Protein AF-A0A453L3B0-F1 (afdb_monomer)

Secondary structure (DSSP, 8-state):
-HHHHHHHHHHHHHHHHHHHIIIIIHHHHHHHHHHHHHHHHHHHHHHHHHHHHHHHHHTT-SS-EEEEEEETTEEEEEE-

InterPro domains:
  IPR004127 Prefoldin alpha-like [PF02996] (29-80)
  IPR009053 Prefoldin [G3DSA:1.10.287.370] (7-80)

Radius of gyration: 27.95 Å; Cα contacts (8 Å, |Δi|>4): 31; chains: 1; bounding box: 51×24×76 Å

Organism: Aegilops tauschii subsp. strangulata (NCBI:txid200361)

Solvent-accessible surface area (backbone atoms only — not comparable to full-atom values): 4610 Å² total; per-residue (Å²): 113,68,70,63,52,53,53,49,55,50,50,55,50,51,51,54,51,50,52,44,42,65,73,41,54,50,55,52,48,53,51,52,50,53,55,48,52,53,51,52,52,53,51,48,55,52,52,54,51,50,53,52,50,54,51,44,62,75,65,67,64,86,66,43,84,42,75,43,73,79,53,95,89,40,68,43,83,44,79,84

Nearest PDB structures (foldseek):
  2zdi-assembly1_C-2  TM=6.005E-01  e=4.102E+00  Pyrococcus horikoshii

pLDDT: mean 88.47, std 9.83, range [63.34, 98.19]

Mean predicted aligned error: 9.52 Å

Sequence (80 aa):
MAMAVEARLRQEKVKKFEDFVDRRLKPDLVNAIAQRDNLFQQQKTFLDLKKNIENLEKNGVTSMRSMVNLGSEVYMQAEV

Structure (mmCIF, N/CA/C/O backbone):
data_AF-A0A453L3B0-F1
#
_entry.id   AF-A0A453L3B0-F1
#
loop_
_atom_site.group_PDB
_atom_site.id
_atom_site.type_symbol
_atom_site.label_atom_id
_atom_site.label_alt_id
_atom_site.label_comp_id
_atom_site.label_asym_id
_atom_site.label_entity_id
_atom_site.label_seq_id
_atom_site.pdbx_PDB_ins_code
_atom_site.Cartn_x
_atom_site.Cartn_y
_atom_site.Cartn_z
_atom_site.occupancy
_atom_site.B_iso_or_equiv
_atom_site.auth_seq_id
_atom_site.auth_comp_id
_atom_site.auth_asym_id
_atom_site.auth_atom_id
_atom_site.pdbx_PDB_model_num
ATOM 1 N N . MET A 1 1 ? 29.524 -0.387 -42.689 1.00 63.34 1 MET A N 1
ATOM 2 C CA . MET A 1 1 ? 28.495 0.625 -42.339 1.00 63.34 1 MET A CA 1
ATOM 3 C C . MET A 1 1 ? 27.197 0.015 -41.809 1.00 63.34 1 MET A C 1
ATOM 5 O O . MET A 1 1 ? 26.754 0.482 -40.772 1.00 63.34 1 MET A O 1
ATOM 9 N N . ALA A 1 2 ? 26.619 -1.030 -42.420 1.00 70.25 2 ALA A N 1
ATOM 10 C CA . ALA A 1 2 ? 25.348 -1.632 -41.969 1.00 70.25 2 ALA A CA 1
ATOM 11 C C . ALA A 1 2 ? 25.326 -2.077 -40.485 1.00 70.25 2 ALA A C 1
ATOM 13 O O . ALA A 1 2 ? 24.415 -1.705 -39.753 1.00 70.25 2 ALA A O 1
ATOM 14 N N . MET A 1 3 ? 26.375 -2.758 -40.003 1.00 70.44 3 MET A N 1
ATOM 15 C CA . MET A 1 3 ? 26.444 -3.207 -38.598 1.00 70.44 3 MET A CA 1
ATOM 16 C C . MET A 1 3 ? 26.447 -2.064 -37.565 1.00 70.44 3 MET A C 1
ATOM 18 O O . MET A 1 3 ? 25.895 -2.207 -36.478 1.00 70.44 3 MET A O 1
ATOM 22 N N . ALA A 1 4 ? 27.023 -0.903 -37.896 1.00 77.94 4 ALA A N 1
ATOM 23 C CA . ALA A 1 4 ? 27.027 0.254 -36.995 1.00 77.94 4 ALA A CA 1
ATOM 24 C C . ALA A 1 4 ? 25.633 0.901 -36.882 1.00 77.94 4 ALA A C 1
ATOM 26 O O . ALA A 1 4 ? 25.264 1.415 -35.827 1.00 77.94 4 ALA A O 1
ATOM 27 N N . VAL A 1 5 ? 24.840 0.840 -37.957 1.00 85.25 5 VAL A N 1
ATOM 28 C CA . VAL A 1 5 ? 23.461 1.347 -37.977 1.00 85.25 5 VAL A CA 1
ATOM 29 C C . VAL A 1 5 ? 22.551 0.459 -37.127 1.00 85.25 5 VAL A C 1
ATOM 31 O O . VAL A 1 5 ? 21.777 0.971 -36.321 1.00 85.25 5 VAL A O 1
ATOM 34 N N . GLU A 1 6 ? 22.685 -0.865 -37.229 1.00 86.94 6 GLU A N 1
ATOM 35 C CA . GLU A 1 6 ? 21.916 -1.806 -36.403 1.00 86.94 6 GLU A CA 1
ATOM 36 C C . GLU A 1 6 ? 22.222 -1.674 -34.907 1.00 86.94 6 GLU A C 1
ATOM 38 O O . GLU A 1 6 ? 21.303 -1.694 -34.083 1.00 86.94 6 GLU A O 1
ATOM 43 N N . ALA A 1 7 ? 23.496 -1.491 -34.546 1.00 88.31 7 ALA A N 1
ATOM 44 C CA . ALA A 1 7 ? 23.896 -1.251 -33.162 1.00 88.31 7 ALA A CA 1
ATOM 45 C C . ALA A 1 7 ? 23.248 0.026 -32.602 1.00 88.31 7 ALA A C 1
ATOM 47 O O . ALA A 1 7 ? 22.706 0.008 -31.495 1.00 88.31 7 ALA A O 1
ATOM 48 N N . ARG A 1 8 ? 23.210 1.107 -33.395 1.00 91.19 8 ARG A N 1
ATOM 49 C CA . ARG A 1 8 ? 22.563 2.365 -33.000 1.00 91.19 8 ARG A CA 1
ATOM 50 C C . ARG A 1 8 ? 21.056 2.204 -32.807 1.00 91.19 8 ARG A C 1
ATOM 52 O O . ARG A 1 8 ? 20.524 2.633 -31.789 1.00 91.19 8 ARG A O 1
ATOM 59 N N . LEU A 1 9 ? 20.376 1.524 -33.731 1.00 91.62 9 LEU A N 1
ATOM 60 C CA . LEU A 1 9 ? 18.938 1.247 -33.623 1.00 91.62 9 LEU A CA 1
ATOM 61 C C . LEU A 1 9 ? 18.606 0.396 -32.390 1.00 91.62 9 LEU A C 1
ATOM 63 O O . LEU A 1 9 ? 17.580 0.606 -31.740 1.00 91.62 9 LEU A O 1
ATOM 67 N N . ARG A 1 10 ? 19.477 -0.558 -32.040 1.00 92.94 10 ARG A N 1
ATOM 68 C CA . ARG A 1 10 ? 19.339 -1.350 -30.813 1.00 92.94 10 ARG A CA 1
ATOM 69 C C . ARG A 1 10 ? 19.498 -0.474 -29.571 1.00 92.94 10 ARG A C 1
ATOM 71 O O . ARG A 1 10 ? 18.679 -0.577 -28.664 1.00 92.94 10 ARG A O 1
ATOM 78 N N . GLN A 1 11 ? 20.491 0.411 -29.552 1.00 94.06 11 GLN A N 1
ATOM 79 C CA . GLN A 1 11 ? 20.729 1.324 -28.434 1.00 94.06 11 GLN A CA 1
ATOM 80 C C . GLN A 1 11 ? 19.581 2.328 -28.246 1.00 94.06 11 GLN A C 1
ATOM 82 O O . GLN A 1 11 ? 19.150 2.568 -27.122 1.00 94.06 11 GLN A O 1
ATOM 87 N N . GLU A 1 12 ? 19.016 2.855 -29.335 1.00 95.00 12 GLU A N 1
ATOM 88 C CA . GLU A 1 12 ? 17.832 3.724 -29.290 1.00 95.00 12 GLU A CA 1
ATOM 89 C C . GLU A 1 12 ? 16.604 2.995 -28.719 1.00 95.00 12 GLU A C 1
ATOM 91 O O . GLU A 1 12 ? 15.838 3.581 -27.952 1.00 95.00 12 GLU A O 1
ATOM 96 N N . LYS A 1 13 ? 16.417 1.709 -29.049 1.00 95.25 13 LYS A N 1
ATOM 97 C CA . LYS A 1 13 ? 15.356 0.883 -28.448 1.00 95.25 13 LYS A CA 1
ATOM 98 C C . LYS A 1 13 ? 15.584 0.666 -26.957 1.00 95.25 13 LYS A C 1
ATOM 100 O O . LYS A 1 13 ? 14.646 0.853 -26.191 1.00 95.25 13 LYS A O 1
ATOM 105 N N . VAL A 1 14 ? 16.804 0.303 -26.555 1.00 95.69 14 VAL A N 1
ATOM 106 C CA . VAL A 1 14 ? 17.162 0.121 -25.137 1.00 95.69 14 VAL A CA 1
ATOM 107 C C . VAL A 1 14 ? 16.856 1.392 -24.355 1.00 95.69 14 VAL A C 1
ATOM 109 O O . VAL A 1 14 ? 16.100 1.331 -23.393 1.00 95.69 14 VAL A O 1
ATOM 112 N N . LYS A 1 15 ? 17.300 2.551 -24.851 1.00 96.31 15 LYS A N 1
ATOM 113 C CA . LYS A 1 15 ? 17.046 3.839 -24.202 1.00 96.31 15 LYS A CA 1
ATOM 114 C C . LYS A 1 15 ? 15.553 4.135 -24.030 1.00 96.31 15 LYS A C 1
ATOM 116 O O . LYS A 1 15 ? 15.136 4.591 -22.975 1.00 96.31 15 LYS A O 1
ATOM 121 N N . LYS A 1 16 ? 14.721 3.835 -25.036 1.00 96.00 16 LYS A N 1
ATOM 122 C CA . LYS A 1 16 ? 13.259 3.997 -24.923 1.00 96.00 16 LYS A CA 1
ATOM 123 C C . LYS A 1 16 ? 12.652 3.100 -23.844 1.00 96.00 16 LYS A C 1
ATOM 125 O O . LYS A 1 16 ? 11.723 3.525 -23.162 1.00 96.00 16 LYS A O 1
ATOM 130 N N . PHE A 1 17 ? 13.142 1.868 -23.709 1.00 96.75 17 PHE A N 1
ATOM 131 C CA . PHE A 1 17 ? 12.680 0.963 -22.658 1.00 96.75 17 PHE A CA 1
ATOM 132 C C . PHE A 1 17 ? 13.147 1.417 -21.276 1.00 96.75 17 PHE A C 1
ATOM 134 O O . PHE A 1 17 ? 12.344 1.395 -20.348 1.00 96.75 17 PHE A O 1
ATOM 141 N N . GLU A 1 18 ? 14.390 1.878 -21.148 1.00 95.88 18 GLU A N 1
ATOM 142 C CA . GLU A 1 18 ? 14.913 2.462 -19.908 1.00 95.88 18 GLU A CA 1
ATOM 143 C C . GLU A 1 18 ? 14.087 3.685 -19.493 1.00 95.88 18 GLU A C 1
ATOM 145 O O . GLU A 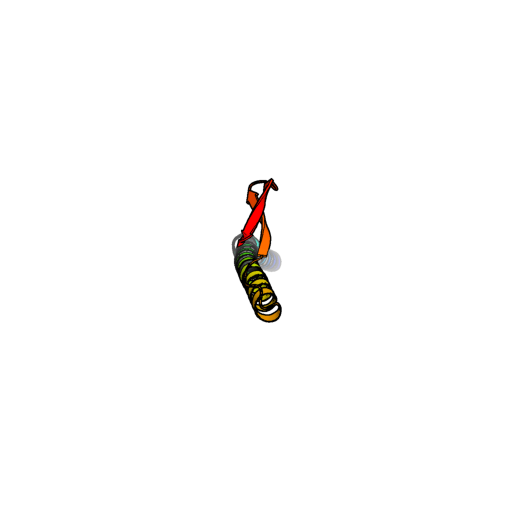1 18 ? 13.551 3.714 -18.386 1.00 95.88 18 GLU A O 1
ATOM 150 N N . ASP A 1 19 ? 13.855 4.625 -20.416 1.00 97.25 19 ASP A N 1
ATOM 151 C CA . ASP A 1 19 ? 13.025 5.808 -20.174 1.00 97.25 19 ASP A CA 1
ATOM 152 C C . ASP A 1 19 ? 11.597 5.429 -19.748 1.00 97.25 19 ASP A C 1
ATOM 154 O O . ASP A 1 19 ? 11.028 6.049 -18.849 1.00 97.25 19 ASP A O 1
ATOM 158 N N . PHE A 1 20 ? 11.000 4.405 -20.364 1.00 97.31 20 PHE A N 1
ATOM 159 C CA . PHE A 1 20 ? 9.672 3.920 -19.987 1.00 97.31 20 PHE A CA 1
ATOM 160 C C . PHE A 1 20 ? 9.652 3.304 -18.583 1.00 97.31 20 PHE A C 1
ATOM 162 O O . PHE A 1 20 ? 8.743 3.576 -17.793 1.00 97.31 20 PHE A O 1
ATOM 169 N N . VAL A 1 21 ? 10.644 2.470 -18.267 1.00 97.19 21 VAL A N 1
ATOM 170 C CA . VAL A 1 21 ? 10.755 1.827 -16.955 1.00 97.19 21 VAL A CA 1
ATOM 171 C C . VAL A 1 21 ? 10.927 2.882 -15.869 1.00 97.19 21 VAL A C 1
ATOM 173 O O . VAL A 1 21 ? 10.224 2.840 -14.858 1.00 97.19 21 VAL A O 1
ATOM 176 N N . ASP A 1 22 ? 11.809 3.851 -16.097 1.00 97.12 22 ASP A N 1
ATOM 177 C CA . ASP A 1 22 ? 12.148 4.863 -15.104 1.00 97.12 22 ASP A CA 1
ATOM 178 C C . ASP A 1 22 ? 11.056 5.913 -14.929 1.00 97.12 22 ASP A C 1
ATOM 180 O O . ASP A 1 22 ? 10.728 6.272 -13.799 1.00 97.12 22 ASP A O 1
ATOM 184 N N . ARG A 1 23 ? 10.459 6.395 -16.023 1.00 95.88 23 ARG A N 1
ATOM 185 C CA . ARG A 1 23 ? 9.485 7.498 -15.964 1.00 95.88 23 ARG A CA 1
ATOM 186 C C . ARG A 1 23 ? 8.053 7.050 -15.725 1.00 95.88 23 ARG A C 1
ATOM 188 O O . ARG A 1 23 ? 7.228 7.888 -15.376 1.00 95.88 23 ARG A O 1
ATOM 195 N N . ARG A 1 24 ? 7.739 5.772 -15.950 1.00 95.31 24 ARG A N 1
ATOM 196 C CA . ARG A 1 24 ? 6.369 5.263 -15.835 1.00 95.31 24 ARG A CA 1
ATOM 197 C C . ARG A 1 24 ? 6.277 4.064 -14.909 1.00 95.31 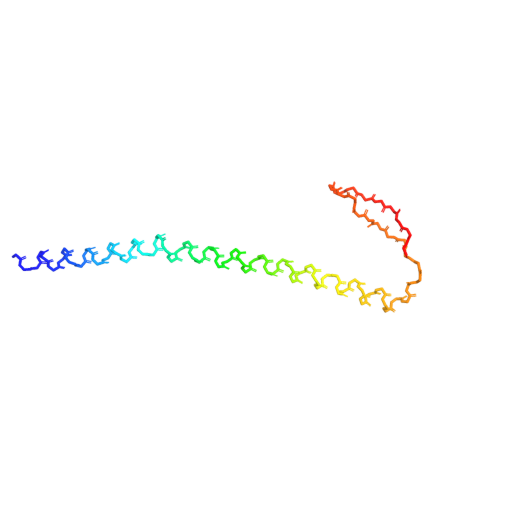24 ARG A C 1
ATOM 199 O O . ARG A 1 24 ? 5.648 4.155 -13.864 1.00 95.31 24 ARG A O 1
ATOM 206 N N . LEU A 1 25 ? 6.927 2.956 -15.262 1.00 96.94 25 LEU A N 1
ATOM 207 C CA . LEU A 1 25 ? 6.688 1.683 -14.578 1.00 96.94 25 LEU A CA 1
ATOM 208 C C . LEU A 1 25 ? 7.075 1.728 -13.092 1.00 96.94 25 LEU A C 1
ATOM 210 O O . LEU A 1 25 ? 6.316 1.262 -12.245 1.00 96.94 25 LEU A O 1
ATOM 214 N N . LYS A 1 26 ? 8.240 2.301 -12.770 1.00 97.50 26 LYS A N 1
ATOM 215 C CA . LYS A 1 26 ? 8.701 2.460 -11.384 1.00 97.50 26 LYS A CA 1
ATOM 216 C C . LYS A 1 26 ? 7.776 3.384 -10.570 1.00 97.50 26 LYS A C 1
ATOM 218 O O . LYS A 1 26 ? 7.323 2.941 -9.515 1.00 97.50 26 LYS A O 1
ATOM 223 N N . PRO A 1 27 ? 7.445 4.611 -11.026 1.00 98.00 27 PRO A N 1
ATOM 224 C CA . PRO A 1 27 ? 6.461 5.459 -10.352 1.00 98.00 27 PRO A CA 1
ATOM 225 C C . PRO A 1 27 ? 5.103 4.785 -10.145 1.00 98.00 27 PRO A C 1
ATOM 227 O O . PRO A 1 27 ? 4.555 4.847 -9.046 1.00 98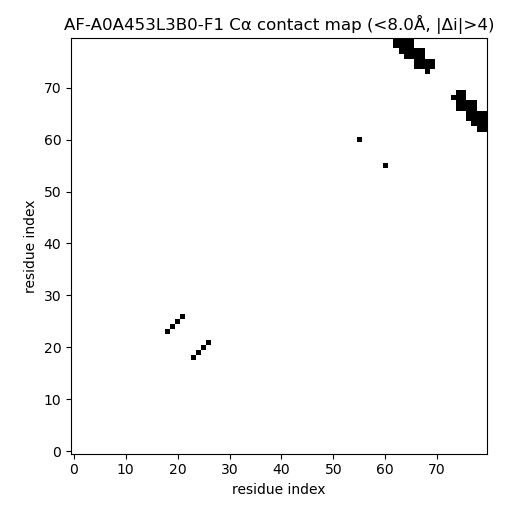.00 27 PRO A O 1
ATOM 230 N N . ASP A 1 28 ? 4.581 4.102 -11.165 1.00 98.19 28 ASP A N 1
ATOM 231 C CA . ASP A 1 28 ? 3.287 3.421 -11.090 1.00 98.19 28 ASP A CA 1
ATOM 232 C C . ASP A 1 28 ? 3.300 2.319 -10.023 1.00 98.19 28 ASP A C 1
ATOM 234 O O . ASP A 1 28 ? 2.354 2.200 -9.244 1.00 98.19 28 ASP A O 1
ATOM 238 N N . LEU A 1 29 ? 4.394 1.556 -9.924 1.00 98.00 29 LEU A N 1
ATOM 239 C CA . LEU A 1 29 ? 4.559 0.540 -8.887 1.00 98.00 29 LEU A CA 1
ATOM 240 C C . LEU A 1 29 ? 4.605 1.154 -7.482 1.00 98.00 29 LEU A C 1
ATOM 242 O O . LEU A 1 29 ? 3.940 0.650 -6.579 1.00 98.00 29 LEU A O 1
ATOM 246 N N . VAL A 1 30 ? 5.354 2.244 -7.291 1.00 98.19 30 VAL A N 1
ATOM 247 C CA . VAL A 1 30 ? 5.412 2.955 -6.002 1.00 98.19 30 VAL A CA 1
ATOM 248 C C . VAL A 1 30 ? 4.025 3.463 -5.608 1.00 98.19 30 VAL A C 1
ATOM 250 O O . VAL A 1 30 ? 3.595 3.261 -4.473 1.00 98.19 30 VAL A O 1
ATOM 253 N N . ASN A 1 31 ? 3.292 4.050 -6.553 1.00 98.12 31 ASN A N 1
ATOM 254 C CA . ASN A 1 31 ? 1.931 4.526 -6.326 1.00 98.12 31 ASN A CA 1
ATOM 255 C C . ASN A 1 31 ? 0.974 3.379 -5.976 1.00 98.12 31 ASN A C 1
ATOM 257 O O . ASN A 1 31 ? 0.184 3.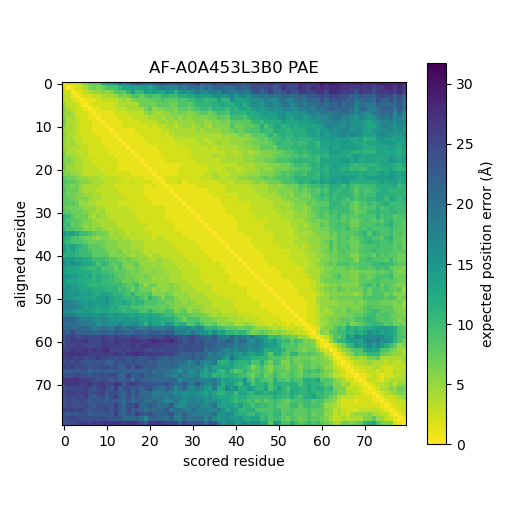503 -5.041 1.00 98.12 31 ASN A O 1
ATOM 261 N N . ALA A 1 32 ? 1.057 2.252 -6.685 1.00 98.12 32 ALA A N 1
ATOM 262 C CA . ALA A 1 32 ? 0.236 1.076 -6.408 1.00 98.12 32 ALA A CA 1
ATOM 263 C C . ALA A 1 32 ? 0.528 0.484 -5.019 1.00 98.12 32 ALA A C 1
ATOM 265 O O . ALA A 1 32 ? -0.400 0.118 -4.297 1.00 98.12 32 ALA A O 1
ATOM 266 N N . ILE A 1 33 ? 1.801 0.435 -4.616 1.00 98.00 33 ILE A N 1
ATOM 267 C CA . ILE A 1 33 ? 2.207 0.005 -3.273 1.00 98.00 33 ILE A CA 1
ATOM 268 C C . ILE A 1 33 ? 1.650 0.959 -2.214 1.00 98.00 33 ILE A C 1
ATOM 270 O O . ILE A 1 33 ? 1.038 0.496 -1.258 1.00 98.00 33 ILE A O 1
ATOM 274 N N . ALA A 1 34 ? 1.772 2.274 -2.407 1.00 98.06 34 ALA A N 1
ATOM 275 C CA . ALA A 1 34 ? 1.245 3.256 -1.462 1.00 98.06 34 ALA A CA 1
ATOM 276 C C . ALA A 1 34 ? -0.285 3.153 -1.304 1.00 98.06 34 ALA A C 1
ATOM 278 O O . ALA A 1 34 ? -0.808 3.194 -0.191 1.00 98.06 34 ALA A O 1
ATOM 279 N N . GLN A 1 35 ? -1.017 2.968 -2.408 1.00 97.88 35 GLN A N 1
ATOM 280 C CA . GLN A 1 35 ? -2.468 2.756 -2.371 1.00 97.88 35 GLN A CA 1
ATOM 281 C C . GLN A 1 35 ? -2.840 1.473 -1.627 1.00 97.88 35 GLN A C 1
ATOM 283 O O . GLN A 1 35 ? -3.760 1.475 -0.806 1.00 97.88 35 GLN A O 1
ATOM 288 N N . ARG A 1 36 ? -2.107 0.385 -1.887 1.00 98.00 36 ARG A N 1
ATOM 289 C CA . ARG A 1 36 ? -2.269 -0.872 -1.160 1.00 98.00 36 ARG A CA 1
ATOM 290 C C . ARG A 1 36 ? -2.043 -0.652 0.335 1.00 98.00 36 ARG A C 1
ATOM 292 O O . ARG A 1 36 ? -2.894 -1.037 1.127 1.00 98.00 36 ARG A O 1
ATOM 299 N N . ASP A 1 37 ? -0.945 -0.021 0.725 1.00 97.75 37 ASP A N 1
ATOM 300 C CA . ASP A 1 37 ? -0.589 0.151 2.136 1.00 97.75 37 ASP A CA 1
ATOM 301 C C . ASP A 1 37 ? -1.643 0.976 2.895 1.00 97.75 37 ASP A C 1
ATOM 303 O O . ASP A 1 37 ? -2.029 0.611 4.007 1.00 97.75 37 ASP A O 1
ATOM 307 N N . ASN A 1 38 ? -2.219 1.999 2.256 1.00 96.62 38 ASN A N 1
ATOM 308 C CA . ASN A 1 38 ? -3.349 2.752 2.810 1.00 96.62 38 ASN A CA 1
ATOM 309 C C . ASN A 1 38 ? -4.588 1.873 3.053 1.00 96.62 38 ASN A C 1
ATOM 311 O O . ASN A 1 38 ? -5.208 1.956 4.116 1.00 96.62 38 ASN A O 1
ATOM 315 N N . LEU A 1 39 ? -4.941 1.005 2.099 1.00 97.25 39 LEU A N 1
ATOM 316 C CA . LEU A 1 39 ? -6.056 0.064 2.251 1.00 97.25 39 LEU A CA 1
ATOM 317 C C . LEU A 1 39 ? -5.807 -0.933 3.386 1.00 97.25 39 LEU A C 1
ATOM 319 O O . LEU A 1 39 ? -6.701 -1.185 4.194 1.00 97.25 39 LEU A O 1
ATOM 323 N N . PHE A 1 40 ? -4.594 -1.480 3.479 1.00 96.50 40 PHE A N 1
ATOM 324 C CA . PHE A 1 40 ? -4.227 -2.399 4.558 1.00 96.50 40 PHE A CA 1
ATOM 325 C C . PHE A 1 40 ? -4.293 -1.718 5.929 1.00 96.50 40 PHE A C 1
ATOM 327 O O . PHE A 1 40 ? -4.763 -2.326 6.892 1.00 96.50 40 PHE A O 1
ATOM 334 N N . GLN A 1 41 ? -3.892 -0.449 6.022 1.00 96.31 41 GLN A N 1
ATOM 335 C CA . GLN A 1 41 ? -3.998 0.314 7.262 1.00 96.31 41 GLN A CA 1
ATOM 336 C C . GLN A 1 41 ? -5.461 0.518 7.684 1.00 96.31 41 GLN A C 1
ATOM 338 O O . GLN A 1 41 ? -5.792 0.316 8.852 1.00 96.31 41 GLN A O 1
ATOM 343 N N . GLN A 1 42 ? -6.354 0.841 6.742 1.00 95.19 42 GLN A N 1
ATOM 344 C CA . GLN A 1 42 ? -7.792 0.942 7.017 1.00 95.19 42 GLN A CA 1
ATOM 345 C C . GLN A 1 42 ? -8.384 -0.402 7.458 1.00 95.19 42 GLN A C 1
ATOM 347 O O . GLN A 1 42 ? -9.108 -0.466 8.452 1.00 95.19 42 GLN A O 1
ATOM 352 N N . GLN A 1 43 ? -8.042 -1.491 6.764 1.00 95.25 43 GLN A N 1
ATOM 353 C CA . GLN A 1 43 ? -8.482 -2.836 7.140 1.00 95.25 43 GLN A CA 1
ATOM 354 C C . GLN A 1 43 ? -8.030 -3.211 8.551 1.00 95.25 43 GLN A C 1
ATOM 356 O O . GLN A 1 43 ? -8.820 -3.773 9.308 1.00 95.25 43 GLN A O 1
ATOM 361 N N . LYS A 1 44 ? -6.793 -2.870 8.928 1.00 95.62 44 LYS A N 1
ATOM 362 C CA . LYS A 1 44 ? -6.285 -3.099 10.282 1.00 95.62 44 LYS A CA 1
ATOM 363 C C . LYS A 1 44 ? -7.137 -2.376 11.325 1.00 95.62 44 LYS A C 1
ATOM 365 O O . LYS A 1 44 ? -7.582 -3.013 12.273 1.00 95.62 44 LYS A O 1
ATOM 370 N N . THR A 1 45 ? -7.442 -1.095 11.112 1.00 94.19 45 THR A N 1
ATOM 371 C CA . THR A 1 45 ? -8.313 -0.325 12.014 1.00 94.19 45 THR A CA 1
ATOM 372 C C . THR A 1 45 ? -9.689 -0.974 12.176 1.00 94.19 45 THR A C 1
ATOM 374 O O . THR A 1 45 ? -10.171 -1.107 13.300 1.00 94.19 45 THR A O 1
ATOM 377 N N . PHE A 1 46 ? -10.311 -1.435 11.086 1.00 95.19 46 PHE A N 1
ATOM 378 C CA . PHE A 1 46 ? -11.608 -2.114 11.167 1.00 95.19 46 PHE A CA 1
ATOM 379 C C . PHE A 1 46 ? -11.532 -3.475 11.866 1.00 95.19 46 PHE A C 1
ATOM 381 O O . PHE A 1 46 ? -12.432 -3.817 12.632 1.00 95.19 46 PHE A O 1
ATOM 388 N N . LEU A 1 47 ? -10.470 -4.248 11.632 1.00 94.12 47 LEU A N 1
ATOM 389 C CA . LEU A 1 47 ? -10.255 -5.529 12.306 1.00 94.12 47 LEU A CA 1
ATOM 390 C C . LEU A 1 47 ? -10.049 -5.349 13.810 1.00 94.12 47 LEU A C 1
ATOM 392 O O . LEU A 1 47 ? -10.610 -6.114 14.593 1.00 94.12 47 LEU A O 1
ATOM 396 N N . ASP A 1 48 ? -9.275 -4.345 14.209 1.00 92.81 48 ASP A N 1
ATOM 397 C CA . ASP A 1 48 ? -9.035 -4.037 15.616 1.00 92.81 48 ASP A CA 1
ATOM 398 C C . ASP A 1 48 ? -10.333 -3.572 16.296 1.00 92.81 48 ASP A C 1
ATOM 400 O O . ASP A 1 48 ? -10.678 -4.071 17.368 1.00 92.81 48 ASP A O 1
ATOM 404 N N . LEU A 1 49 ? -11.125 -2.716 15.635 1.00 92.25 49 LEU A N 1
ATOM 405 C CA . LEU A 1 49 ? -12.446 -2.311 16.127 1.00 92.25 49 LEU A CA 1
ATOM 406 C C . LEU A 1 49 ? -13.395 -3.506 16.280 1.00 92.25 49 LEU A C 1
ATOM 408 O O . LEU A 1 49 ? -14.033 -3.652 17.321 1.00 92.25 49 LEU A O 1
ATOM 412 N N . LYS A 1 50 ? -13.464 -4.382 15.272 1.00 92.12 50 LYS A N 1
ATOM 413 C CA . LYS A 1 50 ? -14.295 -5.589 15.316 1.00 92.12 50 LYS A CA 1
ATOM 414 C C . LYS A 1 50 ? -13.926 -6.473 16.508 1.00 92.12 50 LYS A C 1
ATOM 416 O O . LYS A 1 50 ? -14.809 -6.872 17.258 1.00 92.12 50 LYS A O 1
ATOM 421 N N . LYS A 1 51 ? -12.632 -6.742 16.713 1.00 90.25 51 LYS A N 1
ATOM 422 C CA . LYS A 1 51 ? -12.153 -7.533 17.860 1.00 90.25 51 LYS A CA 1
ATOM 423 C C . LYS A 1 51 ? -12.535 -6.893 19.192 1.00 90.25 51 LYS A C 1
ATOM 425 O O . LYS A 1 51 ? -12.931 -7.602 20.110 1.00 90.25 51 LYS A O 1
ATOM 430 N N . ASN A 1 52 ? -12.427 -5.569 19.300 1.00 86.44 52 ASN A N 1
ATOM 431 C CA . ASN A 1 52 ? -12.814 -4.855 20.515 1.00 86.44 52 ASN A CA 1
ATOM 432 C C . ASN A 1 52 ? -14.310 -5.012 20.805 1.00 86.44 52 ASN A C 1
ATOM 434 O O . ASN A 1 52 ? -14.665 -5.322 21.938 1.00 86.44 52 ASN A O 1
ATOM 438 N N . ILE A 1 53 ? -15.169 -4.874 19.790 1.00 87.00 53 ILE A N 1
ATOM 439 C CA . ILE A 1 53 ? -16.617 -5.084 19.930 1.00 87.00 53 ILE A CA 1
ATOM 440 C C . ILE A 1 53 ? -16.914 -6.528 20.354 1.00 87.00 53 ILE A C 1
ATOM 442 O O . ILE A 1 53 ? -17.582 -6.738 21.361 1.00 87.00 53 ILE A O 1
ATOM 446 N N . GLU A 1 54 ? -16.352 -7.522 19.658 1.00 88.31 54 GLU A N 1
ATOM 447 C CA . GLU A 1 54 ? -16.557 -8.941 19.989 1.00 88.31 54 GLU A CA 1
ATOM 448 C C . GLU A 1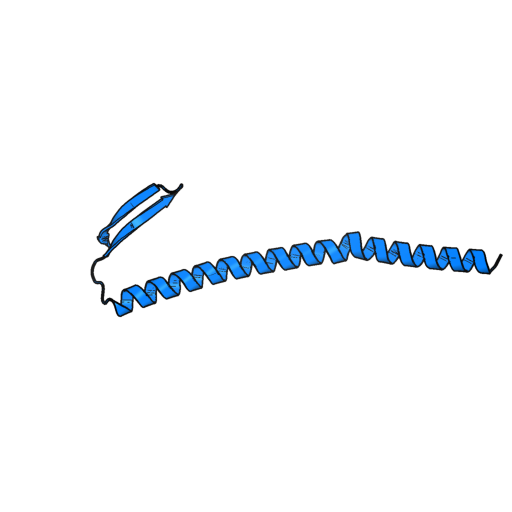 54 ? -16.112 -9.278 21.421 1.00 88.31 54 GLU A C 1
ATOM 450 O O . GLU A 1 54 ? -16.744 -10.087 22.101 1.00 88.31 54 GLU A O 1
ATOM 455 N N . ASN A 1 55 ? -15.021 -8.671 21.897 1.00 84.81 55 ASN A N 1
ATOM 456 C CA . ASN A 1 55 ? -14.547 -8.854 23.267 1.00 84.81 55 ASN A CA 1
ATOM 457 C C . ASN A 1 55 ? -15.503 -8.236 24.294 1.00 84.81 55 ASN A C 1
ATOM 459 O O . ASN A 1 55 ? -15.744 -8.842 25.337 1.00 84.81 55 ASN A O 1
ATOM 463 N N . LEU A 1 56 ? -16.050 -7.051 24.013 1.00 82.69 56 LEU A N 1
ATOM 464 C CA . LEU A 1 56 ? -17.020 -6.391 24.889 1.00 82.69 56 LEU A CA 1
ATOM 465 C C . LEU A 1 56 ? -18.322 -7.191 24.988 1.00 82.69 56 LEU A C 1
ATOM 467 O O . LEU A 1 56 ? -18.809 -7.427 26.094 1.00 82.69 56 LEU A O 1
ATOM 471 N N . GLU A 1 57 ? -18.833 -7.671 23.852 1.00 83.25 57 GLU A N 1
ATOM 472 C CA . GLU A 1 57 ? -20.045 -8.492 23.788 1.00 83.25 57 GLU A CA 1
ATOM 473 C C . GLU A 1 57 ? -19.876 -9.814 24.546 1.00 83.25 57 GLU A C 1
ATOM 475 O O . GLU A 1 57 ? -20.723 -10.165 25.368 1.00 83.25 57 GLU A O 1
ATOM 480 N N . LYS A 1 58 ? -18.760 -10.531 24.335 1.00 82.19 58 LYS A N 1
ATOM 481 C CA . LYS A 1 58 ? -18.477 -11.799 25.036 1.00 82.19 58 LYS A CA 1
ATOM 482 C C . LYS A 1 58 ? -18.389 -11.638 26.547 1.00 82.19 58 LYS A C 1
ATOM 484 O O . LYS A 1 58 ? -18.789 -12.541 27.276 1.00 82.19 58 LYS A O 1
ATOM 489 N N . ASN A 1 59 ? -17.851 -10.514 27.006 1.00 78.44 59 ASN A N 1
ATOM 490 C CA . ASN A 1 59 ? -17.658 -10.257 28.427 1.00 78.44 59 ASN A CA 1
ATOM 491 C C . ASN A 1 59 ? -18.904 -9.647 29.097 1.00 78.44 59 ASN A C 1
ATOM 493 O O . ASN A 1 59 ? -18.881 -9.437 30.308 1.00 78.44 59 ASN A O 1
ATOM 497 N N . GLY A 1 60 ? -19.983 -9.373 28.344 1.00 67.50 60 GLY A N 1
ATOM 498 C CA . GLY A 1 60 ? -21.253 -8.866 28.879 1.00 67.50 60 GLY A CA 1
ATOM 499 C C . GLY A 1 60 ? -21.113 -7.554 29.657 1.00 67.50 60 GLY A C 1
ATOM 500 O O . GLY A 1 60 ? -21.847 -7.327 30.618 1.00 67.50 60 GLY A O 1
ATOM 501 N N . VAL A 1 61 ? -20.123 -6.730 29.301 1.00 63.78 61 VAL A N 1
ATOM 502 C CA . VAL A 1 61 ? -19.693 -5.592 30.119 1.00 63.78 61 VAL A CA 1
ATOM 503 C C . VAL A 1 61 ? -20.710 -4.459 30.003 1.00 63.78 61 VAL A C 1
ATOM 505 O O . VAL A 1 61 ? -20.843 -3.852 28.946 1.00 63.78 61 VAL A O 1
ATOM 508 N N . THR A 1 62 ? -21.429 -4.173 31.091 1.00 66.12 62 THR A N 1
ATOM 509 C CA . THR A 1 62 ? -22.376 -3.046 31.185 1.00 66.12 62 THR A CA 1
ATOM 510 C C . THR A 1 62 ? -21.725 -1.747 31.656 1.00 66.12 62 THR A C 1
ATOM 512 O O . THR A 1 62 ? -22.306 -0.686 31.460 1.00 66.12 62 THR A O 1
ATOM 515 N N . SER A 1 63 ? -20.552 -1.829 32.297 1.00 64.56 63 SER A N 1
ATOM 516 C CA . SER A 1 63 ? -19.659 -0.692 32.529 1.00 64.56 63 SER A CA 1
ATOM 517 C C . SER A 1 63 ? -18.198 -1.148 32.518 1.00 64.56 63 SER A C 1
ATOM 519 O O . SER A 1 63 ? -17.828 -2.149 33.138 1.00 64.56 63 SER A O 1
ATOM 521 N N . MET A 1 64 ? -17.356 -0.437 31.774 1.00 70.12 64 MET A N 1
ATOM 522 C CA . MET A 1 64 ? -15.937 -0.720 31.619 1.00 70.12 64 MET A CA 1
ATOM 523 C C . MET A 1 64 ? -15.116 0.494 32.028 1.00 70.12 64 MET A C 1
ATOM 525 O O . MET A 1 64 ? -15.198 1.563 31.428 1.00 70.12 64 MET A O 1
ATOM 529 N N . ARG A 1 65 ? -14.226 0.296 32.997 1.00 73.19 65 ARG A N 1
ATOM 530 C CA . ARG A 1 65 ? -13.178 1.2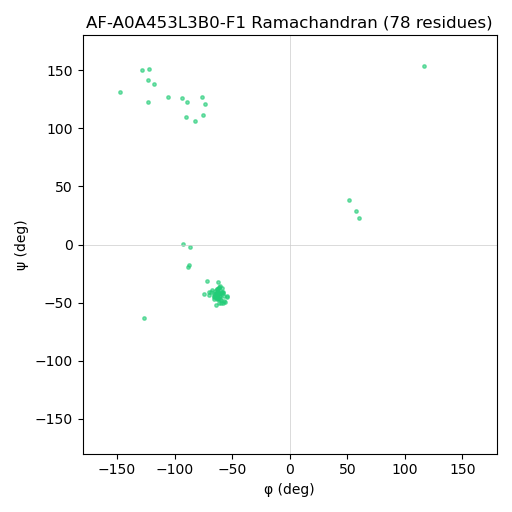62 33.313 1.00 73.19 65 ARG A CA 1
ATOM 531 C C . ARG A 1 65 ? -12.014 1.066 32.341 1.00 73.19 65 ARG A C 1
ATOM 533 O O . ARG A 1 65 ? -11.281 0.087 32.452 1.00 73.19 65 ARG A O 1
ATOM 540 N N . SER A 1 66 ? -11.857 1.981 31.392 1.00 77.31 66 SER A N 1
ATOM 541 C CA . SER A 1 66 ? -10.863 1.901 30.317 1.00 77.31 66 SER A CA 1
ATOM 542 C C . SER A 1 66 ? -9.929 3.110 30.307 1.00 77.31 66 SER A C 1
ATOM 544 O O . SER A 1 66 ? -10.306 4.206 30.720 1.00 77.31 66 SER A O 1
ATOM 546 N N . MET A 1 67 ? -8.696 2.911 29.841 1.00 79.88 67 MET A N 1
ATOM 547 C CA . MET A 1 67 ? -7.737 3.991 29.604 1.00 79.88 67 MET A CA 1
ATOM 548 C C . MET A 1 67 ? -7.898 4.480 28.165 1.00 79.88 67 MET A C 1
ATOM 550 O O . MET A 1 67 ? -7.539 3.782 27.218 1.00 79.88 67 MET A O 1
ATOM 554 N N . VAL A 1 68 ? -8.432 5.684 27.999 1.00 79.69 68 VAL A N 1
ATOM 555 C CA . VAL A 1 68 ? -8.641 6.313 26.695 1.00 79.69 68 VAL A CA 1
ATOM 556 C C . VAL A 1 68 ? -7.441 7.193 26.373 1.00 79.69 68 VAL A C 1
ATOM 558 O O . VAL A 1 68 ? -7.073 8.059 27.166 1.00 79.69 68 VAL A O 1
ATOM 561 N N . ASN A 1 69 ? -6.828 6.973 25.212 1.00 84.44 69 ASN A N 1
ATOM 562 C CA . ASN A 1 69 ? -5.773 7.841 24.698 1.00 84.44 69 ASN A CA 1
ATOM 563 C C . ASN A 1 69 ? -6.397 9.161 24.208 1.00 84.44 69 ASN A C 1
ATOM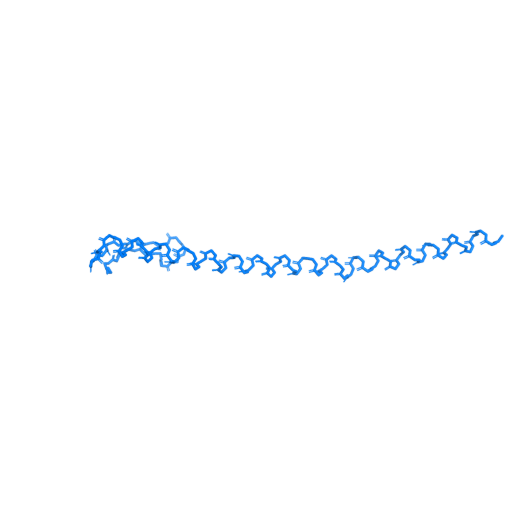 565 O O . ASN A 1 69 ? -7.263 9.151 23.335 1.00 84.44 69 ASN A O 1
ATOM 569 N N . LEU A 1 70 ? -5.965 10.284 24.779 1.00 84.56 70 LEU A N 1
ATOM 570 C CA . LEU A 1 70 ? -6.402 11.643 24.447 1.00 84.56 70 LEU A CA 1
ATOM 571 C C . LEU A 1 70 ? -5.502 12.323 23.395 1.00 84.56 70 LEU A C 1
ATOM 573 O O . LEU A 1 70 ? -5.749 13.469 23.024 1.00 84.56 70 LEU A O 1
ATOM 577 N N . GLY A 1 71 ? -4.470 11.627 22.914 1.00 79.94 71 GLY A N 1
ATOM 578 C CA . GLY A 1 71 ? -3.455 12.106 21.976 1.00 79.94 71 GLY A CA 1
ATOM 579 C C . GLY A 1 71 ? -2.052 12.116 22.590 1.00 79.94 71 GLY A C 1
ATOM 580 O O . GLY A 1 71 ? -1.897 12.239 23.801 1.00 79.94 71 GLY A O 1
ATOM 581 N N . SER A 1 72 ? -1.015 12.000 21.752 1.00 88.31 72 SER A N 1
ATOM 582 C CA . SER A 1 72 ? 0.404 12.077 22.162 1.00 88.31 72 SER A CA 1
ATOM 583 C C . SER A 1 72 ? 0.786 11.154 23.329 1.00 88.31 72 SER A C 1
ATOM 585 O O . SER A 1 72 ? 1.556 11.549 24.200 1.00 88.31 72 SER A O 1
ATOM 587 N N . GLU A 1 73 ? 0.232 9.938 23.361 1.00 85.94 73 GLU A N 1
ATOM 588 C CA . GLU A 1 73 ? 0.434 8.971 24.454 1.00 85.94 73 GLU A CA 1
ATOM 589 C C . GLU A 1 73 ? -0.035 9.469 25.838 1.00 85.94 73 GLU A C 1
ATOM 591 O O . GLU A 1 73 ? 0.407 8.971 26.873 1.00 85.94 73 GLU A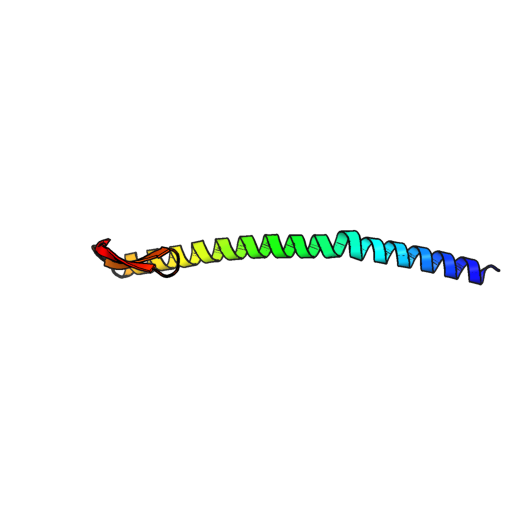 O 1
ATOM 596 N N . VAL A 1 74 ? -0.950 10.441 25.883 1.00 86.88 74 VAL A N 1
ATOM 597 C CA . VAL A 1 74 ? -1.624 10.870 27.113 1.00 86.88 74 VAL A CA 1
ATOM 598 C C . VAL A 1 74 ? -2.884 10.033 27.292 1.00 86.88 74 VAL A C 1
ATOM 600 O O . VAL A 1 74 ? -3.754 10.031 26.426 1.00 86.88 74 VAL A O 1
ATOM 603 N N . TYR A 1 75 ? -3.011 9.342 28.424 1.00 88.25 75 TYR A N 1
ATOM 604 C CA . TYR A 1 75 ? -4.136 8.446 28.697 1.00 88.25 75 TYR A CA 1
ATOM 605 C C . TYR A 1 75 ? -4.951 8.919 29.905 1.00 88.25 75 TYR A C 1
ATOM 607 O O . TYR A 1 75 ? -4.386 9.301 30.929 1.00 88.25 75 TYR A O 1
ATOM 615 N N . MET A 1 76 ? -6.278 8.844 29.809 1.00 85.94 76 MET A N 1
ATOM 616 C CA . MET A 1 76 ? -7.212 9.175 30.888 1.00 85.94 76 MET A CA 1
ATOM 617 C C . MET A 1 76 ? -8.120 7.990 31.196 1.00 85.94 76 MET A C 1
ATOM 619 O O . MET A 1 76 ? -8.564 7.281 30.295 1.00 85.94 76 MET A O 1
ATOM 623 N N . GLN A 1 77 ? -8.415 7.788 32.476 1.00 85.44 77 GLN A N 1
ATOM 624 C CA . GLN A 1 77 ? -9.373 6.779 32.901 1.00 85.44 77 GLN A CA 1
ATOM 625 C C . GLN A 1 77 ? -10.803 7.263 32.637 1.00 85.44 77 GLN A C 1
ATOM 627 O O . GLN A 1 77 ? -11.185 8.342 33.088 1.00 85.44 77 GLN A O 1
ATOM 632 N N . ALA A 1 78 ? -11.587 6.452 31.936 1.00 81.06 78 ALA A N 1
ATOM 633 C CA . ALA A 1 78 ? -13.001 6.687 31.679 1.00 81.06 78 ALA A CA 1
ATOM 634 C C . ALA A 1 78 ? -13.820 5.451 32.062 1.00 81.06 78 ALA A C 1
ATOM 636 O O . ALA A 1 78 ? -13.328 4.325 31.986 1.00 81.06 78 ALA A O 1
ATOM 637 N N . GLU A 1 79 ? -15.061 5.672 32.476 1.00 80.31 79 GLU A N 1
ATOM 638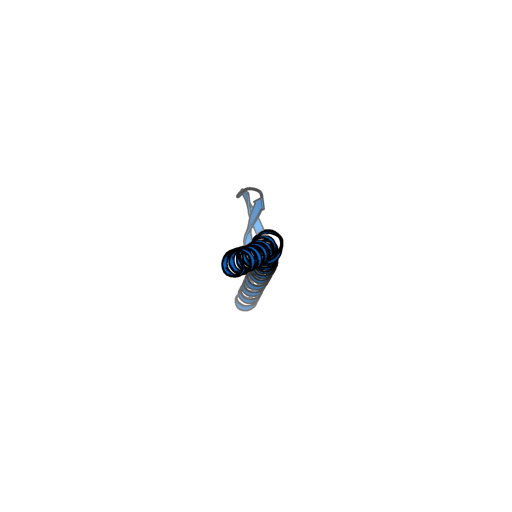 C CA . GLU A 1 79 ? -16.065 4.625 32.653 1.00 80.31 79 GLU A CA 1
ATOM 639 C C . GLU A 1 79 ? -17.057 4.730 31.493 1.00 80.31 79 GLU A C 1
ATOM 641 O O . GLU A 1 79 ? -17.535 5.830 31.201 1.00 80.31 79 GLU A O 1
ATOM 646 N N . VAL A 1 80 ? -17.276 3.619 30.788 1.00 71.44 80 VAL A N 1
ATOM 647 C CA . VAL A 1 80 ? -18.061 3.540 29.543 1.00 71.44 80 VAL A CA 1
ATOM 648 C C . VAL A 1 80 ? -19.034 2.381 29.613 1.00 71.44 80 VAL A C 1
ATOM 650 O O . VAL A 1 80 ? -18.590 1.303 30.070 1.00 71.44 80 VAL A O 1
#

Foldseek 3Di:
DVVVVVVVVVVVVVVVVVCCCVVPVVVVVVVVVVVVVVVVVVVVVVVVVVVVVVVCVVVVDPWDFDWDDPDPNDTDTDID